Protein AF-A0A8S4QTH1-F1 (afdb_monomer_lite)

InterPro domains:
  IPR056704 Domain of unknown function DUF7802 [PF25085] (1-150)

Radius of gyration: 17.3 Å; chains: 1; bounding box: 50×28×45 Å

Sequence (153 aa):
GGRWPYFWLATVLHGLYADNFWHFVLPEYDNFWHSQTSIIFLGGRLPLHIILLYPAFIYHAAYAVSRLNLPKYAEPFAVGLLTVLVDIPYDIVAVKFVHWTWHDTDPNIYDRHYWVPWNSYYFHSTFAASLYFFFISSRKWLSPKTPQWQAAS

Structure (mmCIF, N/CA/C/O backbone):
data_AF-A0A8S4QTH1-F1
#
_entry.id   AF-A0A8S4QTH1-F1
#
loop_
_atom_site.group_PDB
_atom_site.id
_atom_site.type_symbol
_atom_site.label_atom_id
_atom_site.label_alt_id
_atom_site.label_comp_id
_atom_site.label_asym_id
_atom_site.label_entity_id
_atom_site.label_seq_id
_atom_site.pdbx_PDB_ins_code
_atom_site.Cartn_x
_atom_site.Cartn_y
_atom_site.Cartn_z
_atom_site.occupancy
_atom_site.B_iso_or_equiv
_atom_site.auth_seq_id
_atom_site.auth_comp_id
_atom_site.auth_asym_id
_atom_site.auth_atom_id
_atom_site.pdbx_PDB_model_num
ATOM 1 N N . GLY A 1 1 ? -22.340 2.738 10.002 1.00 53.31 1 GLY A N 1
ATOM 2 C CA . GLY A 1 1 ? -21.671 2.401 8.727 1.00 53.31 1 GLY A CA 1
ATOM 3 C C . GLY A 1 1 ? -20.636 3.412 8.239 1.00 53.31 1 GLY A C 1
ATOM 4 O O . GLY A 1 1 ? -19.954 3.101 7.278 1.00 53.31 1 GLY A O 1
ATOM 5 N N . GLY A 1 2 ? -20.457 4.583 8.869 1.00 81.19 2 GLY A N 1
ATOM 6 C CA . GLY A 1 2 ? -19.773 5.712 8.216 1.00 81.19 2 GLY A CA 1
ATOM 7 C C . GLY A 1 2 ? -18.244 5.690 8.104 1.00 81.19 2 GLY A C 1
ATOM 8 O O . GLY A 1 2 ? -17.716 6.525 7.395 1.00 81.19 2 GLY A O 1
ATOM 9 N N . ARG A 1 3 ? -17.496 4.786 8.758 1.00 86.88 3 ARG A N 1
ATOM 10 C CA . ARG A 1 3 ? -16.013 4.869 8.745 1.00 86.88 3 ARG A CA 1
ATOM 11 C C . ARG A 1 3 ? -15.371 4.47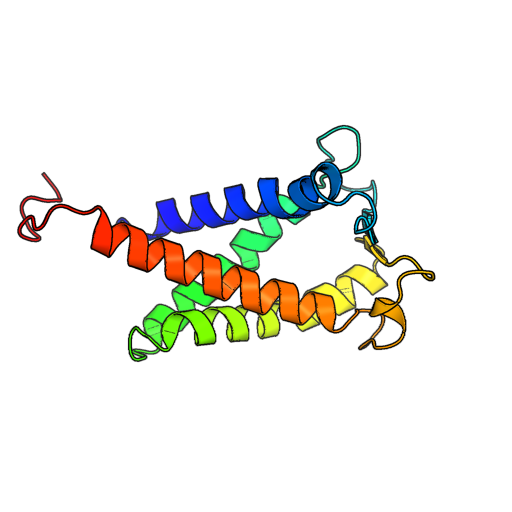5 7.411 1.00 86.88 3 ARG A C 1
ATOM 13 O O . ARG A 1 3 ? -14.270 4.913 7.115 1.00 86.88 3 ARG A O 1
ATOM 20 N N . TRP A 1 4 ? -16.035 3.618 6.642 1.00 92.50 4 TRP A N 1
ATOM 21 C CA . TRP A 1 4 ? -15.434 2.981 5.474 1.00 92.50 4 TRP A CA 1
ATOM 22 C C . TRP A 1 4 ? -15.213 3.935 4.294 1.00 92.50 4 TRP A C 1
ATOM 24 O O . TRP A 1 4 ? -14.105 3.920 3.7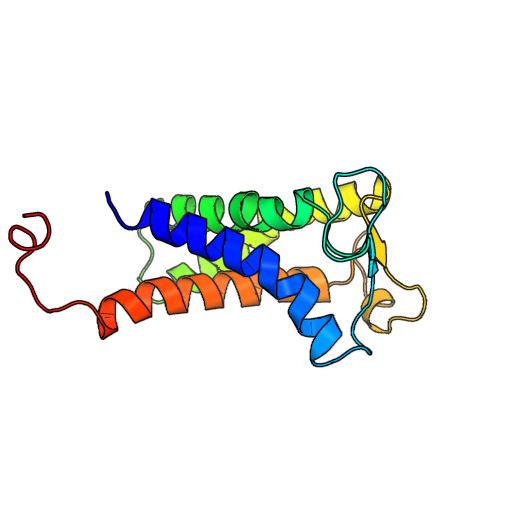70 1.00 92.50 4 TRP A O 1
ATOM 34 N N . PRO A 1 5 ? -16.151 4.833 3.932 1.00 93.62 5 PRO A N 1
ATOM 35 C CA . PRO A 1 5 ? -15.885 5.848 2.910 1.00 93.62 5 PRO A CA 1
ATOM 36 C C . PRO A 1 5 ? -14.669 6.731 3.229 1.00 93.62 5 PRO A C 1
ATOM 38 O O . PRO A 1 5 ? -13.852 6.993 2.352 1.00 93.62 5 PRO A O 1
ATOM 41 N N . TYR A 1 6 ? -14.494 7.131 4.495 1.00 93.12 6 TYR A N 1
ATOM 42 C CA . TYR A 1 6 ? -13.323 7.914 4.910 1.00 93.12 6 TYR A CA 1
ATOM 43 C C . TYR A 1 6 ? -12.030 7.104 4.850 1.00 93.12 6 TYR A C 1
ATOM 45 O O . TYR A 1 6 ? -10.995 7.640 4.468 1.00 93.12 6 TYR A O 1
ATOM 53 N N . PHE A 1 7 ? -12.078 5.818 5.208 1.00 95.50 7 PHE A N 1
ATOM 54 C CA . PHE A 1 7 ? -10.905 4.957 5.088 1.00 95.50 7 PHE A CA 1
ATOM 55 C C . PHE A 1 7 ? -10.520 4.728 3.626 1.00 95.50 7 PHE A C 1
ATOM 57 O O . PHE A 1 7 ? -9.348 4.812 3.282 1.00 95.50 7 PHE A O 1
ATOM 64 N N . TRP A 1 8 ? -11.505 4.513 2.752 1.00 95.81 8 TRP A N 1
ATOM 65 C CA . TRP A 1 8 ? -11.278 4.420 1.313 1.00 95.81 8 TRP A CA 1
ATOM 66 C C . TRP A 1 8 ? -10.621 5.698 0.775 1.00 95.81 8 TRP A C 1
ATOM 68 O O . TRP A 1 8 ? -9.591 5.631 0.107 1.00 95.81 8 TRP A O 1
ATOM 78 N N . LEU A 1 9 ? -11.135 6.873 1.155 1.00 95.62 9 LEU A N 1
ATOM 79 C CA . LEU A 1 9 ? -10.516 8.146 0.786 1.00 95.62 9 LEU A CA 1
ATOM 80 C C . LEU A 1 9 ? -9.075 8.252 1.312 1.00 95.62 9 LEU A C 1
ATOM 82 O O . LEU A 1 9 ? -8.189 8.668 0.572 1.00 95.62 9 LEU A O 1
ATOM 86 N N . ALA A 1 10 ? -8.814 7.824 2.550 1.00 95.50 10 ALA A N 1
ATOM 87 C CA . ALA A 1 10 ? -7.462 7.793 3.104 1.00 95.50 10 ALA A CA 1
ATOM 88 C C . ALA A 1 10 ? -6.519 6.889 2.289 1.00 95.50 10 ALA A C 1
ATOM 90 O O . ALA A 1 10 ? -5.370 7.263 2.077 1.00 95.50 10 ALA A O 1
ATOM 91 N N . THR A 1 11 ? -6.994 5.749 1.772 1.00 96.44 11 THR A N 1
ATOM 92 C CA . THR A 1 11 ? -6.186 4.883 0.893 1.00 96.44 11 THR A CA 1
ATOM 93 C C . THR A 1 11 ? -5.903 5.510 -0.476 1.00 96.44 11 THR A C 1
ATOM 95 O O . THR A 1 11 ? -4.804 5.344 -0.994 1.00 96.44 11 THR A O 1
ATOM 98 N N . VAL A 1 12 ? -6.835 6.292 -1.037 1.00 95.69 12 VAL A N 1
ATOM 99 C CA . VAL A 1 12 ? -6.600 7.054 -2.280 1.00 95.69 12 VAL A CA 1
ATOM 100 C C . VAL A 1 12 ? -5.559 8.150 -2.052 1.00 95.69 12 VAL A C 1
AT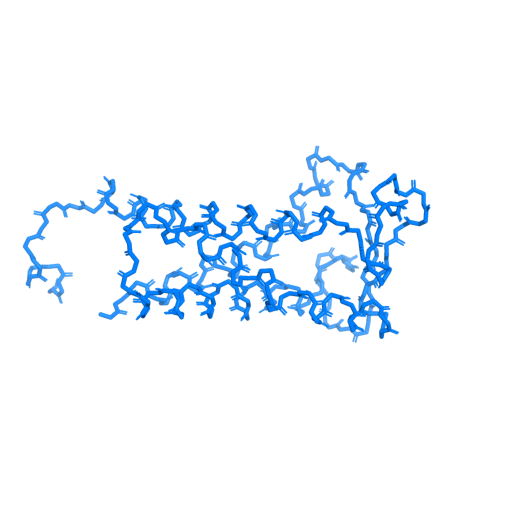OM 102 O O . VAL A 1 12 ? -4.623 8.295 -2.834 1.00 95.69 12 VAL A O 1
ATOM 105 N N . LEU A 1 13 ? -5.696 8.908 -0.959 1.00 94.62 13 LEU A N 1
ATOM 106 C CA . LEU A 1 13 ? -4.731 9.942 -0.578 1.00 94.62 13 LEU A CA 1
ATOM 107 C C . LEU A 1 13 ? -3.349 9.345 -0.303 1.00 94.62 13 LEU A C 1
ATOM 109 O O . LEU A 1 13 ? -2.344 9.936 -0.687 1.00 94.62 13 LEU A O 1
ATOM 113 N N . HIS A 1 14 ? -3.298 8.161 0.310 1.00 93.50 14 HIS A N 1
ATOM 114 C CA . HIS A 1 14 ? -2.058 7.420 0.482 1.00 93.50 14 HIS A CA 1
ATOM 115 C C . HIS A 1 14 ? -1.414 7.084 -0.867 1.00 93.50 14 HIS A C 1
ATOM 117 O O . HIS A 1 14 ? -0.231 7.349 -1.020 1.00 93.50 14 HIS A O 1
ATOM 123 N N . GLY A 1 15 ? -2.173 6.615 -1.864 1.00 90.25 15 GLY A N 1
ATOM 124 C CA . GLY A 1 15 ? -1.631 6.344 -3.200 1.00 90.25 15 GLY A CA 1
ATOM 125 C C . GLY A 1 15 ? -1.155 7.582 -3.961 1.00 90.25 15 GLY A C 1
ATOM 126 O O . GLY A 1 15 ? -0.140 7.530 -4.647 1.00 90.25 15 GLY A O 1
ATOM 127 N N . LEU A 1 16 ? -1.835 8.720 -3.793 1.00 90.06 16 LEU A N 1
ATOM 128 C CA . LEU A 1 16 ? -1.366 10.007 -4.320 1.00 90.06 16 LEU A CA 1
ATOM 129 C C . LEU A 1 16 ? -0.049 10.448 -3.668 1.00 90.06 16 LEU A C 1
ATOM 131 O O . LEU A 1 16 ? 0.807 11.032 -4.329 1.00 90.06 16 LEU A O 1
ATOM 135 N N . TYR A 1 17 ? 0.105 10.193 -2.371 1.00 87.69 17 TYR A N 1
ATOM 136 C CA . TYR A 1 17 ? 1.245 10.660 -1.593 1.00 87.69 17 TYR A CA 1
ATOM 137 C C . TYR A 1 17 ? 2.457 9.728 -1.670 1.00 87.69 17 TYR A C 1
ATOM 139 O O . TYR A 1 17 ? 3.565 10.219 -1.836 1.00 87.69 17 TYR A O 1
ATOM 147 N N . ALA A 1 18 ? 2.265 8.412 -1.561 1.00 83.56 18 ALA A N 1
ATOM 148 C CA . ALA A 1 18 ? 3.332 7.436 -1.346 1.00 83.56 18 ALA A CA 1
ATOM 149 C C . ALA A 1 18 ? 4.409 7.485 -2.436 1.00 83.56 18 ALA A C 1
ATOM 151 O O . ALA A 1 18 ? 5.585 7.603 -2.115 1.00 83.56 18 ALA A O 1
ATOM 152 N N . ASP A 1 19 ? 4.003 7.471 -3.705 1.00 77.50 19 ASP A N 1
ATOM 153 C CA . ASP A 1 19 ? 4.926 7.465 -4.847 1.00 77.50 19 ASP A CA 1
ATOM 154 C C . ASP A 1 19 ? 5.639 8.822 -5.026 1.00 77.50 19 ASP A C 1
ATOM 156 O O . ASP A 1 19 ? 6.824 8.905 -5.336 1.00 77.50 19 ASP A O 1
ATOM 160 N N . ASN A 1 20 ? 4.932 9.925 -4.759 1.00 81.12 20 ASN A N 1
ATOM 161 C CA . ASN A 1 20 ? 5.468 11.275 -4.954 1.00 81.12 20 ASN A CA 1
ATOM 162 C C . ASN A 1 20 ? 6.336 11.752 -3.789 1.00 81.12 20 ASN A C 1
ATOM 164 O O . ASN A 1 20 ? 7.267 12.528 -3.988 1.00 81.12 20 ASN A O 1
ATOM 168 N N . PHE A 1 21 ? 6.032 11.320 -2.567 1.00 81.69 21 PHE A N 1
ATOM 169 C CA . PHE A 1 21 ? 6.729 11.772 -1.370 1.00 81.69 21 PHE A CA 1
ATOM 170 C C . PHE A 1 21 ? 8.213 11.417 -1.416 1.00 81.69 21 PHE A C 1
ATOM 172 O O . PHE A 1 21 ? 9.051 12.283 -1.163 1.00 81.69 21 PHE A O 1
ATOM 179 N N . TRP A 1 22 ? 8.540 10.177 -1.786 1.00 74.56 22 TRP A N 1
ATOM 180 C CA . TRP A 1 22 ? 9.928 9.730 -1.860 1.00 74.56 22 TRP A CA 1
ATOM 181 C C . TRP A 1 22 ? 10.710 10.493 -2.916 1.00 74.56 22 TRP A C 1
ATOM 183 O O . TRP A 1 22 ? 11.814 10.934 -2.627 1.00 74.56 22 TRP A O 1
ATOM 193 N N . HIS A 1 23 ? 10.104 10.786 -4.066 1.00 76.00 23 HIS A N 1
ATOM 194 C CA . HIS A 1 23 ? 10.744 11.613 -5.083 1.00 76.00 23 HIS A CA 1
ATOM 195 C C . HIS A 1 23 ? 11.142 13.006 -4.563 1.00 76.00 23 HIS A C 1
ATOM 197 O O . HIS A 1 23 ? 12.228 13.490 -4.871 1.00 76.00 23 HIS A O 1
ATOM 203 N N . PHE A 1 24 ? 10.288 13.657 -3.764 1.00 78.50 24 PHE A N 1
ATOM 204 C CA . PHE A 1 24 ? 10.580 15.000 -3.248 1.00 78.50 24 PHE A CA 1
ATOM 205 C C . PHE A 1 24 ? 11.522 15.007 -2.046 1.00 78.50 24 PHE A C 1
ATOM 207 O O . PHE A 1 24 ? 12.323 15.930 -1.910 1.00 78.50 24 PHE A O 1
ATOM 214 N N . VAL A 1 25 ? 11.397 14.030 -1.146 1.00 80.62 25 VAL A N 1
ATOM 215 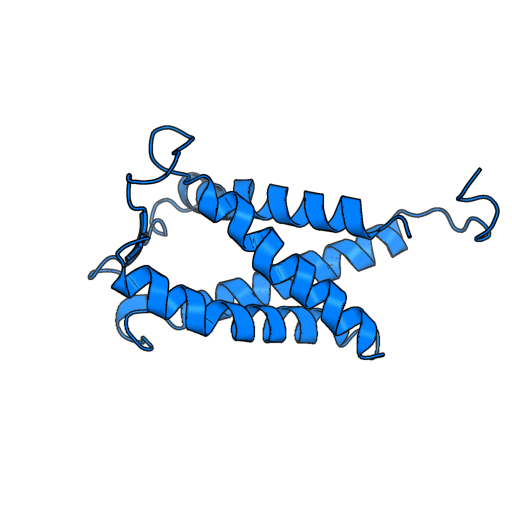C CA . VAL A 1 25 ? 12.145 14.028 0.119 1.00 80.62 25 VAL A CA 1
ATOM 216 C C . VAL A 1 25 ? 13.473 13.301 -0.010 1.00 80.62 25 VAL A C 1
ATOM 218 O O . VAL A 1 25 ? 14.457 13.756 0.566 1.00 80.62 25 VAL A O 1
ATOM 221 N N . LEU A 1 26 ? 13.514 12.208 -0.770 1.00 79.44 26 LEU A N 1
ATOM 222 C CA . LEU A 1 26 ? 14.701 11.385 -0.979 1.00 79.44 26 LEU A CA 1
ATOM 223 C C . LEU A 1 26 ? 14.792 10.950 -2.457 1.00 79.44 26 LEU A C 1
ATOM 225 O O . LEU A 1 26 ? 14.502 9.796 -2.774 1.00 79.44 26 LEU A O 1
ATOM 229 N N . PRO A 1 27 ? 15.210 11.847 -3.372 1.00 76.25 27 PRO A N 1
ATOM 230 C CA . PRO A 1 27 ? 15.237 11.575 -4.815 1.00 76.25 27 PRO A CA 1
ATOM 231 C C . PRO A 1 27 ? 16.055 10.334 -5.210 1.00 76.25 27 PRO A C 1
ATOM 233 O O . PRO A 1 27 ? 15.807 9.717 -6.238 1.00 76.25 27 PRO A O 1
ATOM 236 N N . GLU A 1 28 ? 17.023 9.959 -4.378 1.00 71.38 28 GLU A N 1
ATOM 237 C CA . GLU A 1 28 ? 17.850 8.753 -4.498 1.00 71.38 28 GLU A CA 1
ATOM 238 C C . GLU A 1 28 ? 17.099 7.426 -4.281 1.00 71.38 28 GLU A C 1
ATOM 240 O O . GLU A 1 28 ? 17.631 6.373 -4.618 1.00 71.38 28 GLU A O 1
ATOM 245 N N . TYR A 1 29 ? 15.864 7.470 -3.769 1.00 69.06 29 TYR A N 1
ATOM 246 C CA . TYR A 1 29 ? 14.980 6.311 -3.592 1.00 69.06 29 TYR A CA 1
ATOM 247 C C . TYR A 1 29 ? 13.925 6.181 -4.703 1.00 69.06 29 TYR A C 1
ATOM 249 O O . TYR A 1 29 ? 12.999 5.384 -4.575 1.00 69.06 29 TYR A O 1
ATOM 257 N N . ASP A 1 30 ? 14.055 6.939 -5.796 1.00 74.62 30 ASP A N 1
ATOM 258 C CA . ASP A 1 30 ? 13.278 6.733 -7.023 1.00 74.62 30 ASP A CA 1
ATOM 259 C C . ASP A 1 30 ? 13.804 5.482 -7.743 1.00 74.62 30 ASP A C 1
ATOM 261 O O . ASP A 1 30 ? 14.723 5.551 -8.560 1.00 74.62 30 ASP A O 1
ATOM 265 N N . ASN A 1 31 ? 13.306 4.316 -7.331 1.00 78.94 31 ASN A N 1
ATOM 266 C CA . ASN A 1 31 ? 13.939 3.028 -7.604 1.00 78.94 31 ASN A CA 1
ATOM 267 C C . ASN A 1 31 ? 13.211 2.140 -8.618 1.00 78.94 31 ASN A C 1
ATOM 269 O O . ASN A 1 31 ? 13.636 1.006 -8.877 1.00 78.94 31 ASN A O 1
ATOM 273 N N . PHE A 1 32 ? 12.148 2.648 -9.232 1.00 85.44 32 PHE A N 1
ATOM 274 C CA . PHE A 1 32 ? 11.458 1.992 -10.334 1.00 85.44 32 PHE A CA 1
ATOM 275 C C . PHE A 1 32 ? 10.924 3.005 -11.343 1.00 85.44 32 PHE A C 1
ATOM 277 O O . PHE A 1 32 ? 10.623 4.153 -11.029 1.00 85.44 32 PHE A O 1
ATOM 284 N N . TRP A 1 33 ? 10.746 2.535 -12.573 1.00 86.56 33 TRP A N 1
ATOM 285 C CA . TRP A 1 33 ? 10.072 3.272 -13.631 1.00 86.56 33 TRP A CA 1
ATOM 286 C C . TRP A 1 33 ? 8.708 2.674 -13.911 1.00 86.56 33 TRP A C 1
ATOM 288 O O . TRP A 1 33 ? 8.580 1.464 -14.091 1.00 86.56 33 TRP A O 1
ATOM 298 N N . HIS A 1 34 ? 7.702 3.534 -14.027 1.00 89.00 34 HIS A N 1
ATOM 299 C CA . HIS A 1 34 ? 6.370 3.135 -14.460 1.00 89.00 34 HIS A CA 1
ATOM 300 C C . HIS A 1 34 ? 6.250 3.093 -15.976 1.00 89.00 34 HIS A C 1
ATOM 302 O O . HIS A 1 34 ? 6.757 3.962 -16.696 1.00 89.00 34 HIS A O 1
ATOM 308 N N . SER A 1 35 ? 5.470 2.133 -16.459 1.00 85.81 35 SER A N 1
ATOM 309 C CA . SER A 1 35 ? 5.056 2.113 -17.852 1.00 85.81 35 SER A CA 1
ATOM 310 C C . SER A 1 35 ? 4.103 3.259 -18.183 1.00 85.81 35 SER A C 1
ATOM 312 O O . SER A 1 35 ? 3.161 3.578 -17.454 1.00 85.81 35 SER A O 1
ATOM 314 N N . GLN A 1 36 ? 4.338 3.854 -19.350 1.00 85.12 36 GLN A N 1
ATOM 315 C CA . GLN A 1 36 ? 3.616 5.019 -19.858 1.00 85.12 36 GLN A CA 1
ATOM 316 C C . GLN A 1 36 ? 2.304 4.646 -20.577 1.00 85.12 36 GLN A C 1
ATOM 318 O O . GLN A 1 36 ? 1.671 5.499 -21.190 1.00 85.12 36 GLN A O 1
ATOM 323 N N . THR A 1 37 ? 1.882 3.375 -20.544 1.00 80.31 37 THR A N 1
ATOM 324 C CA . THR A 1 37 ? 0.683 2.906 -21.267 1.00 80.31 37 THR A CA 1
ATOM 325 C C . THR A 1 37 ? -0.633 3.341 -20.611 1.00 80.31 37 THR A C 1
ATOM 327 O O . THR A 1 37 ? -1.663 3.409 -21.277 1.00 80.31 37 THR A O 1
ATOM 330 N N . SER A 1 38 ? -0.629 3.622 -19.305 1.00 82.31 38 SER A N 1
ATOM 331 C CA . SER A 1 38 ? -1.835 4.045 -18.577 1.00 82.31 38 SER A CA 1
ATOM 332 C C . SER A 1 38 ? -1.968 5.571 -18.504 1.00 82.31 38 SER A C 1
ATOM 334 O O . SER A 1 38 ? -1.022 6.297 -18.796 1.00 82.31 38 SER A O 1
ATOM 336 N N . ILE A 1 39 ? -3.148 6.070 -18.109 1.00 88.44 39 ILE A N 1
ATOM 337 C CA . ILE A 1 39 ? -3.353 7.509 -17.873 1.00 88.44 39 ILE A CA 1
ATOM 338 C C . ILE A 1 39 ? -2.354 7.964 -16.812 1.00 88.44 39 ILE A C 1
ATOM 340 O O . ILE A 1 39 ? -2.382 7.455 -15.690 1.00 88.44 39 ILE A O 1
ATOM 344 N N . ILE A 1 40 ? -1.494 8.915 -17.169 1.00 88.69 40 ILE A N 1
ATOM 345 C CA . ILE A 1 40 ? -0.384 9.334 -16.324 1.00 88.69 40 ILE A CA 1
ATOM 346 C C . ILE A 1 40 ? -0.513 10.792 -15.898 1.00 88.69 40 ILE A C 1
ATOM 348 O O . ILE A 1 40 ? -0.825 11.679 -16.694 1.00 88.69 40 ILE A O 1
ATOM 352 N N . PHE A 1 41 ? -0.281 11.031 -14.614 1.00 86.25 41 PHE A N 1
ATOM 353 C CA . PHE A 1 41 ? -0.339 12.340 -13.981 1.00 86.25 41 PHE A CA 1
ATOM 354 C C . PHE A 1 41 ? 1.065 12.828 -13.607 1.00 86.25 41 PHE A C 1
ATOM 356 O O . PHE A 1 41 ? 2.054 12.097 -13.712 1.00 86.25 41 PHE A O 1
ATOM 363 N N . LEU A 1 42 ? 1.138 14.086 -13.159 1.00 83.75 42 LEU A N 1
ATOM 364 C CA . LEU A 1 42 ? 2.337 14.698 -12.571 1.00 83.75 42 LEU A CA 1
ATOM 365 C C . LEU A 1 42 ? 3.581 14.597 -13.471 1.00 83.75 42 LEU A C 1
ATOM 367 O O . LEU A 1 42 ? 4.655 14.200 -13.035 1.00 83.75 42 LEU A O 1
ATOM 371 N N . GLY A 1 43 ? 3.420 14.945 -14.752 1.00 79.75 43 GLY A N 1
ATOM 372 C CA . GLY A 1 43 ? 4.539 15.006 -15.696 1.00 79.75 43 GLY A CA 1
ATOM 373 C C . GLY A 1 43 ? 5.082 13.642 -16.129 1.00 79.75 43 GLY A C 1
ATOM 374 O O . GLY A 1 43 ? 6.263 13.542 -16.435 1.00 79.75 43 GLY A O 1
ATOM 375 N N . GLY A 1 44 ? 4.242 12.600 -16.156 1.00 80.81 44 GLY A N 1
ATOM 376 C CA . GLY A 1 44 ? 4.654 11.265 -16.611 1.00 80.81 44 GLY A CA 1
ATOM 377 C C . GLY A 1 44 ? 5.175 10.355 -15.498 1.00 80.81 44 GLY A C 1
ATOM 378 O O . GLY A 1 44 ? 5.852 9.370 -15.786 1.00 80.81 44 GLY A O 1
ATOM 379 N N . ARG A 1 45 ? 4.872 10.679 -14.235 1.00 82.12 45 ARG A N 1
ATOM 380 C CA . ARG A 1 45 ? 5.402 9.965 -13.067 1.00 82.12 45 ARG A CA 1
ATOM 381 C C . ARG A 1 45 ? 4.383 9.138 -12.311 1.00 82.12 45 ARG A C 1
ATOM 383 O O . ARG A 1 45 ? 4.759 8.096 -11.808 1.00 82.12 45 ARG A O 1
ATOM 390 N N . LEU A 1 46 ? 3.129 9.586 -12.223 1.00 86.94 46 LEU A N 1
ATOM 391 C CA . LEU A 1 46 ? 2.120 8.925 -11.394 1.00 86.94 46 LEU A CA 1
ATOM 392 C C . LEU A 1 46 ? 1.027 8.296 -12.263 1.00 86.94 46 LEU A C 1
ATOM 394 O O . LEU A 1 46 ? 0.106 9.000 -12.692 1.00 86.94 46 LEU A O 1
ATOM 398 N N . PRO A 1 47 ? 1.083 6.986 -12.529 1.00 90.62 47 PRO A N 1
ATOM 399 C CA . PRO A 1 47 ? 0.011 6.288 -13.217 1.00 90.62 47 PRO A CA 1
ATOM 400 C C . PRO A 1 47 ? -1.286 6.281 -12.400 1.00 90.62 47 PRO A C 1
ATOM 402 O O . PRO A 1 47 ? -1.274 6.042 -11.192 1.00 90.62 47 PRO A O 1
ATOM 405 N N . LEU A 1 48 ? -2.436 6.435 -13.064 1.00 89.94 48 LEU A N 1
ATOM 406 C CA . LEU A 1 48 ? -3.755 6.345 -12.421 1.00 89.94 48 LEU A CA 1
ATOM 407 C C . LEU A 1 48 ? -3.933 5.031 -11.651 1.00 89.94 48 LEU A C 1
ATOM 409 O O . LEU A 1 48 ? -4.528 5.010 -10.575 1.00 89.94 48 LEU A O 1
ATOM 413 N N . HIS A 1 49 ? -3.428 3.929 -12.207 1.00 89.25 49 HIS A N 1
ATOM 414 C CA . HIS A 1 49 ? -3.605 2.612 -11.610 1.00 89.25 49 HIS A CA 1
ATOM 415 C C . HIS A 1 49 ? -2.891 2.489 -10.254 1.00 89.25 49 HIS A C 1
ATOM 417 O O . HIS A 1 49 ? -3.426 1.829 -9.371 1.00 89.25 49 HIS A O 1
ATOM 423 N N . ILE A 1 50 ? -1.768 3.187 -10.042 1.00 90.00 50 ILE A N 1
ATOM 424 C CA . ILE A 1 50 ? -1.055 3.220 -8.755 1.00 90.00 50 ILE A CA 1
ATOM 425 C C . ILE A 1 50 ? -1.904 3.904 -7.681 1.00 90.00 50 ILE A C 1
ATOM 427 O O . ILE A 1 50 ? -2.011 3.406 -6.565 1.00 90.00 50 ILE A O 1
ATOM 431 N N . ILE A 1 51 ? -2.607 4.986 -8.027 1.00 91.69 51 ILE A N 1
ATOM 432 C CA . ILE A 1 51 ? -3.527 5.667 -7.100 1.00 91.69 51 ILE A CA 1
ATOM 433 C C . ILE A 1 51 ? -4.648 4.718 -6.642 1.00 91.69 51 ILE A C 1
ATOM 435 O O . ILE A 1 51 ? -5.062 4.748 -5.483 1.00 91.69 51 ILE A O 1
ATOM 439 N N . LEU A 1 52 ? -5.146 3.875 -7.551 1.00 92.69 52 LEU A N 1
ATOM 440 C CA . LEU A 1 52 ? -6.270 2.964 -7.306 1.00 92.69 52 LEU A CA 1
ATOM 441 C C . LEU A 1 52 ? -5.857 1.611 -6.705 1.00 92.69 52 LEU A C 1
ATOM 443 O O . LEU A 1 52 ? -6.697 0.920 -6.124 1.00 92.69 52 LEU A O 1
ATOM 447 N N . LEU A 1 53 ? -4.577 1.260 -6.789 1.00 92.56 53 LEU A N 1
ATOM 448 C CA . LEU A 1 53 ? -4.001 0.033 -6.248 1.00 92.56 53 LEU A CA 1
ATOM 449 C C . LEU A 1 53 ? -4.095 -0.020 -4.721 1.00 92.56 53 LEU A C 1
ATOM 451 O O . LEU A 1 53 ? -4.564 -1.010 -4.161 1.00 92.56 53 LEU A O 1
ATOM 455 N N . TYR A 1 54 ? -3.737 1.065 -4.034 1.00 92.38 54 TYR A N 1
ATOM 456 C CA . TYR A 1 54 ? -3.783 1.105 -2.570 1.00 92.38 54 TYR A CA 1
ATOM 457 C C . TYR A 1 54 ? -5.201 0.901 -2.008 1.00 92.38 54 TYR A C 1
ATOM 459 O O . TYR A 1 54 ? -5.361 0.081 -1.099 1.00 92.38 54 TYR A O 1
ATOM 467 N N . PRO A 1 55 ? -6.259 1.548 -2.539 1.00 95.31 55 PRO A N 1
ATOM 468 C CA . PRO A 1 55 ? -7.634 1.177 -2.216 1.00 95.31 55 PRO A CA 1
ATOM 469 C C . PRO A 1 55 ? -7.976 -0.270 -2.576 1.00 95.31 55 PRO A C 1
ATOM 471 O O . PRO A 1 55 ? -8.678 -0.933 -1.818 1.00 95.31 55 PRO A O 1
ATOM 474 N N . ALA A 1 56 ? -7.501 -0.801 -3.704 1.00 95.38 56 ALA A N 1
ATOM 475 C CA . ALA A 1 56 ? -7.777 -2.191 -4.057 1.00 95.38 56 ALA A CA 1
ATOM 476 C C . ALA A 1 56 ? -7.222 -3.165 -3.002 1.00 95.38 56 ALA A C 1
ATOM 478 O O . ALA A 1 56 ? -7.914 -4.115 -2.643 1.00 95.38 56 ALA A O 1
ATOM 479 N N . PHE A 1 57 ? -6.043 -2.899 -2.435 1.00 95.75 57 PHE A N 1
ATOM 480 C CA . PHE A 1 57 ? -5.406 -3.813 -1.482 1.00 95.75 57 PHE A CA 1
ATOM 481 C C . PHE A 1 57 ? -5.764 -3.489 -0.031 1.00 95.75 57 PHE A C 1
ATOM 483 O O . PHE A 1 57 ? -6.397 -4.294 0.656 1.00 95.75 57 PHE A O 1
ATOM 490 N N . ILE A 1 58 ? -5.424 -2.287 0.435 1.00 97.25 58 ILE A N 1
ATOM 491 C CA . ILE A 1 58 ? -5.480 -1.917 1.855 1.00 97.25 58 ILE A CA 1
ATOM 492 C C . ILE A 1 58 ? -6.924 -1.844 2.353 1.00 97.25 58 ILE A C 1
ATOM 494 O O . ILE A 1 58 ? -7.231 -2.332 3.443 1.00 97.25 58 ILE A O 1
ATOM 498 N N . TYR A 1 59 ? -7.837 -1.253 1.575 1.00 96.62 59 TYR A N 1
ATOM 499 C CA . TYR A 1 59 ? -9.237 -1.130 1.994 1.00 96.62 59 TYR A CA 1
ATOM 500 C C . TYR A 1 59 ? -9.897 -2.504 2.147 1.00 96.62 59 TYR A C 1
ATOM 502 O O . TYR A 1 59 ? -10.553 -2.765 3.159 1.00 96.62 59 TYR A O 1
ATOM 510 N N . HIS A 1 60 ? -9.696 -3.398 1.176 1.00 96.19 60 HIS A N 1
ATOM 511 C CA . HIS A 1 60 ? -10.257 -4.746 1.221 1.00 96.19 60 HIS A CA 1
ATOM 512 C C . HIS A 1 60 ? -9.616 -5.583 2.329 1.00 96.19 60 HIS A C 1
ATOM 514 O O . HIS A 1 60 ? -10.342 -6.261 3.058 1.00 96.19 60 HIS A O 1
ATOM 520 N N . ALA A 1 61 ? -8.299 -5.470 2.528 1.00 97.25 61 ALA A N 1
ATOM 521 C CA . ALA A 1 61 ? -7.605 -6.118 3.636 1.00 97.25 61 ALA A CA 1
ATOM 522 C C . ALA A 1 61 ? -8.158 -5.655 4.995 1.00 97.25 61 ALA A C 1
ATOM 524 O O . ALA A 1 61 ? -8.543 -6.478 5.826 1.00 97.25 61 ALA A O 1
ATOM 525 N N . ALA A 1 62 ? -8.298 -4.344 5.203 1.00 96.75 62 ALA A N 1
ATOM 526 C CA . ALA A 1 62 ? -8.886 -3.779 6.417 1.00 96.75 62 ALA A CA 1
ATOM 527 C C . ALA A 1 62 ? -10.335 -4.221 6.638 1.00 96.75 62 ALA A C 1
ATOM 529 O O . ALA A 1 62 ? -10.733 -4.555 7.759 1.00 96.75 62 ALA A O 1
ATOM 530 N N . TYR A 1 63 ? -11.136 -4.250 5.573 1.00 95.44 63 TYR A N 1
ATOM 531 C CA . TYR A 1 63 ? -12.512 -4.711 5.656 1.00 95.44 63 TYR A CA 1
ATOM 532 C C . TYR A 1 63 ? -12.589 -6.194 6.032 1.00 95.44 63 TYR A C 1
ATOM 534 O O . TYR A 1 63 ? -13.326 -6.536 6.959 1.00 95.44 63 TYR A O 1
ATOM 542 N N . ALA A 1 64 ? -11.801 -7.057 5.388 1.00 96.38 64 ALA A N 1
ATOM 543 C CA . ALA A 1 64 ? -11.736 -8.484 5.691 1.00 96.38 64 ALA A CA 1
ATOM 544 C C . ALA A 1 64 ? -11.270 -8.741 7.132 1.00 96.38 64 ALA A C 1
ATOM 546 O O . ALA A 1 64 ? -11.942 -9.455 7.876 1.00 96.38 64 ALA A O 1
ATOM 547 N N . VAL A 1 65 ? -10.193 -8.083 7.575 1.00 96.94 65 VAL A N 1
ATOM 548 C CA . VAL A 1 65 ? -9.671 -8.196 8.949 1.00 96.94 65 VAL A CA 1
ATOM 549 C C . VAL A 1 65 ? -10.705 -7.763 9.985 1.00 96.94 65 VAL A C 1
ATOM 551 O O . VAL A 1 65 ? -10.841 -8.408 11.024 1.00 96.94 65 VAL A O 1
ATOM 554 N N . SER A 1 66 ? -11.520 -6.745 9.688 1.00 94.12 66 SER A N 1
ATOM 555 C CA . SER A 1 66 ? -12.595 -6.321 10.594 1.00 94.12 66 SER A CA 1
ATOM 556 C C . SER A 1 66 ? -13.682 -7.380 10.823 1.00 94.12 66 SER A C 1
ATOM 558 O O . SER A 1 66 ? -14.496 -7.232 11.734 1.00 94.12 66 SER A O 1
ATOM 560 N N . ARG A 1 67 ? -13.712 -8.445 10.008 1.00 95.06 67 ARG A N 1
ATOM 561 C CA . ARG A 1 67 ? -14.615 -9.596 10.158 1.00 95.06 67 ARG A CA 1
ATOM 562 C C . ARG A 1 67 ? -13.991 -10.762 10.927 1.00 95.06 67 ARG A C 1
ATOM 564 O O . ARG A 1 67 ? -14.717 -11.677 11.294 1.00 95.06 67 ARG A O 1
ATOM 571 N N . LEU A 1 68 ? -12.687 -10.719 11.207 1.00 93.88 68 LEU A N 1
ATOM 572 C CA . LEU A 1 68 ? -11.958 -11.787 11.903 1.00 93.88 68 LEU A CA 1
ATOM 573 C C . LEU A 1 68 ? -12.065 -11.710 13.436 1.00 93.88 68 LEU A C 1
ATOM 575 O O . LEU A 1 68 ? -11.572 -12.601 14.119 1.00 93.88 68 LEU A O 1
ATOM 579 N N . ASN A 1 69 ? -12.708 -10.669 13.984 1.00 92.19 69 ASN A N 1
ATOM 580 C CA . ASN A 1 69 ? -12.884 -10.453 15.430 1.00 92.19 69 ASN A CA 1
ATOM 581 C C . ASN A 1 69 ? -11.571 -10.519 16.235 1.00 92.19 69 ASN A C 1
ATOM 583 O O . ASN A 1 69 ? -11.537 -11.018 17.360 1.00 92.19 69 ASN A O 1
ATOM 587 N N . LEU A 1 70 ? -10.482 -10.009 15.657 1.00 9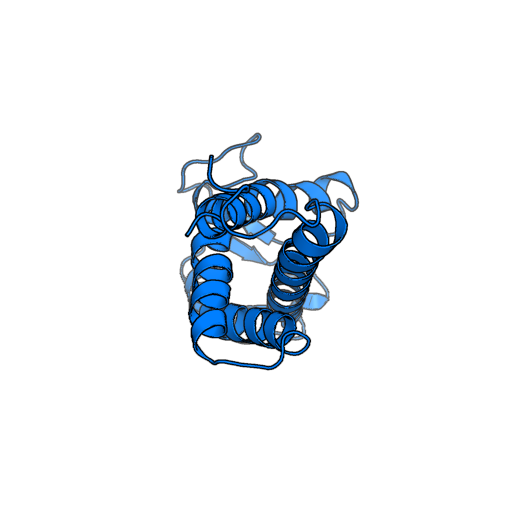4.81 70 LEU A N 1
ATOM 588 C CA . LEU A 1 70 ? -9.184 -9.960 16.322 1.00 94.81 70 LEU A CA 1
ATOM 589 C C . LEU A 1 70 ? -9.167 -8.916 17.451 1.00 94.81 70 LEU A C 1
ATOM 591 O O . LEU A 1 70 ? -9.924 -7.940 17.423 1.00 94.81 70 LEU A O 1
ATOM 595 N N . PRO A 1 71 ? -8.262 -9.056 18.435 1.00 94.19 71 PRO A N 1
ATOM 596 C CA . PRO A 1 71 ? -7.978 -7.980 19.371 1.00 94.19 71 PRO A CA 1
ATOM 597 C C . PRO A 1 71 ? -7.545 -6.707 18.631 1.00 94.19 71 PRO A C 1
ATOM 599 O O . PRO A 1 71 ? -6.733 -6.759 17.708 1.00 94.19 71 PRO A O 1
ATOM 602 N N . LYS A 1 72 ? -8.019 -5.540 19.082 1.00 89.06 72 LYS A N 1
ATOM 603 C CA . LYS A 1 72 ? -7.789 -4.249 18.398 1.00 89.06 72 LYS A CA 1
ATOM 604 C C . LYS A 1 72 ? -6.315 -3.897 18.174 1.00 89.06 72 LYS A C 1
ATOM 606 O O . LYS A 1 72 ? -6.009 -3.169 17.239 1.00 89.06 72 LYS A O 1
ATOM 611 N N . TYR A 1 73 ? -5.414 -4.374 19.034 1.00 92.50 73 TYR A N 1
ATOM 612 C CA . TYR A 1 73 ? -3.973 -4.150 18.879 1.00 92.50 73 TYR A CA 1
ATOM 613 C C . TYR A 1 73 ? -3.353 -5.025 17.780 1.00 92.50 73 TYR A C 1
ATOM 615 O O . TYR A 1 73 ? -2.313 -4.668 17.242 1.00 92.50 73 TYR A O 1
ATOM 623 N N . ALA A 1 74 ? -3.979 -6.159 17.451 1.00 96.31 74 ALA A N 1
ATOM 624 C CA . ALA A 1 74 ? -3.517 -7.095 16.432 1.00 96.31 74 ALA A CA 1
ATOM 625 C C . ALA A 1 74 ? -4.070 -6.761 15.037 1.00 96.31 74 ALA A C 1
ATOM 627 O O . ALA A 1 74 ? -3.437 -7.106 14.042 1.00 96.31 74 ALA A O 1
ATOM 628 N N . GLU A 1 75 ? -5.216 -6.068 14.953 1.00 96.44 75 GLU A N 1
ATOM 629 C CA . GLU A 1 75 ? -5.833 -5.704 13.668 1.00 96.44 75 GLU A CA 1
ATOM 630 C C . GLU A 1 75 ? -4.858 -5.007 12.699 1.00 96.44 75 GLU A C 1
ATOM 632 O O . GLU A 1 75 ? -4.784 -5.456 11.560 1.00 96.44 75 GLU A O 1
ATOM 637 N N . PRO A 1 76 ? -4.066 -3.981 13.085 1.00 97.31 76 PRO A N 1
ATOM 638 C CA . PRO A 1 76 ? -3.179 -3.302 12.137 1.00 97.31 76 PRO A CA 1
ATOM 639 C C . PRO A 1 76 ? -2.128 -4.226 11.521 1.00 97.31 76 PRO A C 1
ATOM 641 O O . PRO A 1 76 ? -1.893 -4.175 10.316 1.00 97.31 76 PRO A O 1
ATOM 644 N N . PHE A 1 77 ? -1.547 -5.122 12.321 1.00 97.81 77 PHE A N 1
ATOM 645 C CA . PHE A 1 77 ? -0.580 -6.104 11.833 1.00 97.81 77 PHE A CA 1
ATOM 646 C C . PHE A 1 77 ? -1.232 -7.110 10.879 1.00 97.81 77 PHE A C 1
ATOM 648 O O . PHE A 1 77 ? -0.655 -7.444 9.848 1.00 97.81 77 PHE A O 1
ATOM 655 N N . ALA A 1 78 ? -2.459 -7.546 11.181 1.00 97.88 78 ALA A N 1
ATOM 656 C CA . ALA A 1 78 ? -3.220 -8.420 10.293 1.00 97.88 78 ALA A CA 1
ATOM 657 C C . ALA A 1 78 ? -3.585 -7.727 8.969 1.00 97.88 78 ALA A C 1
ATOM 659 O O . ALA A 1 78 ? -3.550 -8.370 7.923 1.00 97.88 78 ALA A O 1
ATOM 660 N N . VAL A 1 79 ? -3.888 -6.421 8.989 1.00 98.12 79 VAL A N 1
ATOM 661 C CA . VAL A 1 79 ? -4.116 -5.629 7.767 1.00 98.12 79 VAL A CA 1
ATOM 662 C C . VAL A 1 79 ? -2.850 -5.547 6.924 1.00 98.12 79 VAL A C 1
ATOM 664 O O . VAL A 1 79 ? -2.926 -5.792 5.722 1.00 98.12 79 VAL A O 1
ATOM 667 N N . GLY A 1 80 ? -1.697 -5.262 7.536 1.00 97.88 80 GLY A N 1
ATOM 668 C CA . GLY A 1 80 ? -0.407 -5.261 6.839 1.00 97.88 80 GLY A CA 1
ATOM 669 C C . GLY A 1 80 ? -0.109 -6.605 6.176 1.00 97.88 80 GLY A C 1
ATOM 670 O O . GLY A 1 80 ? 0.136 -6.663 4.973 1.00 97.88 80 GLY A O 1
ATOM 671 N N . LEU A 1 81 ? -0.241 -7.701 6.929 1.00 97.62 81 LEU A N 1
ATOM 672 C CA . LEU A 1 81 ? 0.001 -9.050 6.416 1.00 97.62 81 LEU A CA 1
ATOM 673 C C . LEU A 1 81 ? -0.956 -9.423 5.276 1.00 97.62 81 LEU A C 1
ATOM 675 O O . LEU A 1 81 ? -0.516 -9.929 4.247 1.00 97.62 81 LEU A O 1
ATOM 679 N N . LEU A 1 82 ? -2.259 -9.166 5.431 1.00 97.75 82 LEU A N 1
ATOM 680 C CA . LEU A 1 82 ? -3.241 -9.488 4.396 1.00 97.75 82 LEU A CA 1
ATOM 681 C C . LEU A 1 82 ? -3.061 -8.623 3.143 1.00 97.75 82 LEU A C 1
ATOM 683 O O . LEU A 1 82 ? -3.280 -9.114 2.041 1.00 97.75 82 LEU A O 1
ATOM 687 N N . THR A 1 83 ? -2.620 -7.371 3.299 1.00 97.88 83 THR A N 1
ATOM 688 C CA . THR A 1 83 ? -2.255 -6.510 2.165 1.00 97.88 83 THR A CA 1
ATOM 689 C C . THR A 1 83 ? -1.121 -7.148 1.369 1.00 97.88 83 THR A C 1
ATOM 691 O O . THR A 1 83 ? -1.262 -7.305 0.163 1.00 97.88 83 THR A O 1
ATOM 694 N N . VAL A 1 84 ? -0.055 -7.614 2.032 1.00 96.62 84 VAL A N 1
ATOM 695 C CA . VAL A 1 84 ? 1.062 -8.306 1.362 1.00 96.62 84 VAL A CA 1
ATOM 696 C C . VAL A 1 84 ? 0.617 -9.596 0.674 1.00 96.62 84 VAL A C 1
ATOM 698 O O . VAL A 1 84 ? 1.049 -9.880 -0.436 1.00 96.62 84 VAL A O 1
ATOM 701 N N . LEU A 1 85 ? -0.276 -10.376 1.292 1.00 96.25 85 LEU A N 1
ATOM 702 C CA . LEU A 1 85 ? -0.798 -11.599 0.667 1.00 96.25 85 LEU A CA 1
ATOM 703 C C . LEU A 1 85 ? -1.532 -11.325 -0.655 1.00 96.25 85 LEU A C 1
ATOM 705 O O . LEU A 1 85 ? -1.494 -12.164 -1.552 1.00 96.25 85 LEU A O 1
ATOM 709 N N . VAL A 1 86 ? -2.198 -10.172 -0.771 1.00 95.19 86 VAL A N 1
ATOM 710 C CA . VAL A 1 86 ? -2.840 -9.724 -2.017 1.00 95.19 86 VAL A CA 1
ATOM 711 C C . VAL A 1 86 ? -1.818 -9.118 -2.984 1.00 95.19 86 VAL A C 1
ATOM 713 O O . VAL A 1 86 ? -1.927 -9.327 -4.190 1.00 95.19 86 VAL A O 1
ATOM 716 N N . ASP A 1 87 ? -0.829 -8.401 -2.459 1.00 94.88 87 ASP A N 1
ATOM 717 C CA . ASP A 1 87 ? 0.197 -7.692 -3.222 1.00 94.88 87 ASP A CA 1
ATOM 718 C C . ASP A 1 87 ? 1.173 -8.639 -3.936 1.00 94.88 87 ASP A C 1
ATOM 720 O O . ASP A 1 87 ? 1.408 -8.472 -5.125 1.00 94.88 87 ASP A O 1
ATOM 724 N N . ILE A 1 88 ? 1.657 -9.699 -3.273 1.00 94.75 88 ILE A N 1
ATOM 725 C CA . ILE A 1 88 ? 2.622 -10.662 -3.844 1.00 94.75 88 ILE A CA 1
ATOM 726 C C . ILE A 1 88 ? 2.254 -11.123 -5.267 1.00 94.75 88 ILE A C 1
ATOM 728 O O . ILE A 1 88 ? 3.076 -10.972 -6.174 1.00 94.75 88 ILE A O 1
ATOM 732 N N . PRO A 1 89 ? 1.060 -11.700 -5.523 1.00 94.62 89 PRO A N 1
ATOM 733 C CA . PRO A 1 89 ? 0.725 -12.144 -6.871 1.00 94.62 89 PRO A CA 1
ATOM 734 C C . PRO A 1 89 ? 0.611 -10.978 -7.857 1.00 94.62 89 PRO A C 1
ATOM 736 O O . PRO A 1 89 ? 0.923 -11.161 -9.032 1.00 94.62 89 PRO A O 1
ATOM 739 N N . TYR A 1 90 ? 0.181 -9.798 -7.405 1.00 93.06 90 TYR A N 1
ATOM 740 C CA . TYR A 1 90 ? 0.081 -8.624 -8.259 1.00 93.06 90 TYR A CA 1
ATOM 741 C C . TYR A 1 90 ? 1.462 -8.083 -8.642 1.00 93.06 90 TYR A C 1
ATOM 743 O O . TYR A 1 90 ? 1.709 -7.928 -9.832 1.00 93.06 90 TYR A O 1
ATOM 751 N N . ASP A 1 91 ? 2.366 -7.873 -7.683 1.00 92.00 91 ASP A N 1
ATOM 752 C CA . ASP A 1 91 ? 3.710 -7.317 -7.899 1.00 92.00 91 ASP A CA 1
ATOM 753 C C . ASP A 1 91 ? 4.521 -8.211 -8.864 1.00 92.00 91 ASP A C 1
ATOM 755 O O . ASP A 1 91 ? 5.048 -7.758 -9.883 1.00 92.00 91 ASP A O 1
ATOM 759 N N . ILE A 1 92 ? 4.475 -9.536 -8.662 1.00 94.31 92 ILE A N 1
ATOM 760 C CA . ILE A 1 92 ? 5.139 -10.512 -9.548 1.00 94.31 92 ILE A CA 1
ATOM 761 C C . ILE A 1 92 ? 4.592 -10.456 -10.983 1.00 94.31 92 ILE A C 1
ATOM 763 O O . ILE A 1 92 ? 5.346 -10.561 -11.956 1.00 94.31 92 ILE A O 1
ATOM 767 N N . VAL A 1 93 ? 3.270 -10.358 -11.139 1.00 94.50 93 VAL A N 1
ATOM 768 C CA . VAL A 1 93 ? 2.622 -10.310 -12.458 1.00 94.50 93 VAL A CA 1
ATOM 769 C C . VAL A 1 93 ? 2.881 -8.963 -13.130 1.00 94.50 93 VAL A C 1
ATOM 771 O O . VAL A 1 93 ? 3.200 -8.920 -14.315 1.00 94.50 93 VAL A O 1
ATOM 774 N N . ALA A 1 94 ? 2.799 -7.876 -12.377 1.00 91.69 94 ALA A N 1
ATOM 775 C CA . ALA A 1 94 ? 2.976 -6.521 -12.861 1.00 91.69 94 ALA A CA 1
ATOM 776 C C . ALA A 1 94 ? 4.385 -6.288 -13.420 1.00 91.69 94 ALA A C 1
ATOM 778 O O . ALA A 1 94 ? 4.507 -5.756 -14.522 1.00 91.69 94 ALA A O 1
ATOM 779 N N . VAL A 1 95 ? 5.434 -6.771 -12.744 1.00 91.19 95 VAL A N 1
ATOM 780 C CA . VAL A 1 95 ? 6.808 -6.716 -13.274 1.00 91.19 95 VAL A CA 1
ATOM 781 C C . VAL A 1 95 ? 6.942 -7.543 -14.561 1.00 91.19 95 VAL A C 1
ATOM 783 O O . VAL A 1 95 ? 7.544 -7.085 -15.531 1.00 91.19 95 VAL A O 1
ATOM 786 N N . LYS A 1 96 ? 6.323 -8.734 -14.636 1.00 91.06 96 LYS A N 1
ATOM 787 C CA . LYS A 1 96 ? 6.338 -9.569 -15.858 1.00 91.06 96 LYS A CA 1
ATOM 788 C C . LYS A 1 96 ? 5.658 -8.908 -17.058 1.00 91.06 96 LYS A C 1
ATOM 790 O O . LYS A 1 96 ? 6.099 -9.118 -18.185 1.00 91.06 96 LYS A O 1
ATOM 795 N N . PHE A 1 97 ? 4.592 -8.145 -16.827 1.00 91.62 97 PHE A N 1
ATOM 796 C CA . PHE A 1 97 ? 3.876 -7.398 -17.866 1.00 91.62 97 PHE A CA 1
ATOM 797 C C . PHE A 1 97 ? 4.344 -5.945 -17.998 1.00 91.62 97 PHE A C 1
ATOM 799 O O . PHE A 1 97 ? 3.718 -5.169 -18.718 1.00 91.62 97 PHE A O 1
ATOM 806 N N . VAL A 1 98 ? 5.460 -5.585 -17.353 1.00 90.31 98 VAL A N 1
ATOM 807 C CA . VAL A 1 98 ? 6.094 -4.267 -17.467 1.00 90.31 98 VAL A CA 1
ATOM 808 C C . VAL A 1 98 ? 5.120 -3.148 -17.084 1.00 90.31 98 VAL A C 1
ATOM 810 O O . VAL A 1 98 ? 5.033 -2.126 -17.751 1.00 90.31 98 VAL A O 1
ATOM 813 N N . HIS A 1 99 ? 4.339 -3.329 -16.019 1.00 90.50 99 HIS A N 1
ATOM 814 C CA . HIS A 1 99 ? 3.593 -2.217 -15.420 1.00 90.50 99 HIS A CA 1
ATOM 815 C C . HIS A 1 99 ? 4.562 -1.234 -14.752 1.00 90.50 99 HIS A C 1
ATOM 817 O O . HIS A 1 99 ? 4.394 -0.021 -14.878 1.00 90.50 99 HIS A O 1
ATOM 823 N N . TRP A 1 100 ? 5.612 -1.766 -14.123 1.00 89.69 100 TRP A N 1
ATOM 824 C CA . TRP A 1 100 ? 6.807 -1.039 -13.712 1.00 89.69 100 TRP A CA 1
ATOM 825 C C . TRP A 1 100 ? 8.034 -1.954 -13.763 1.00 89.69 100 TRP A C 1
ATOM 827 O O . TRP A 1 100 ? 7.918 -3.180 -13.838 1.00 89.69 100 TRP A O 1
ATOM 837 N N . THR A 1 101 ? 9.216 -1.345 -13.726 1.00 89.69 101 THR A N 1
ATOM 838 C CA . THR A 1 101 ? 10.508 -2.038 -13.702 1.00 89.69 101 THR A CA 1
ATOM 839 C C . THR A 1 101 ? 11.424 -1.424 -12.659 1.00 89.69 101 THR A C 1
ATOM 841 O O . THR A 1 101 ? 11.587 -0.206 -12.632 1.00 89.69 101 THR A O 1
ATOM 844 N N . TRP A 1 102 ? 12.051 -2.266 -11.844 1.00 88.62 102 TRP A N 1
ATOM 845 C CA . TRP A 1 102 ? 13.034 -1.861 -10.840 1.00 88.62 102 TRP A CA 1
ATOM 846 C C . TRP A 1 102 ? 14.387 -1.531 -11.483 1.00 88.62 102 TRP A C 1
ATOM 848 O O . TRP A 1 102 ? 14.745 -2.109 -12.509 1.00 88.62 102 TRP A O 1
ATOM 858 N N . HIS A 1 103 ? 15.150 -0.617 -10.883 1.00 87.19 103 HIS A N 1
ATOM 859 C CA . HIS A 1 103 ? 16.498 -0.297 -11.354 1.00 87.19 103 HIS A CA 1
ATOM 860 C C . HIS A 1 103 ? 17.466 -1.449 -11.052 1.00 87.19 103 HIS A C 1
ATOM 862 O O . HIS A 1 103 ? 17.619 -1.846 -9.898 1.00 87.19 103 HIS A O 1
ATOM 868 N N . ASP A 1 104 ? 18.215 -1.912 -12.056 1.00 82.50 104 ASP A N 1
ATOM 869 C CA . ASP A 1 104 ? 19.234 -2.963 -11.877 1.00 82.50 104 ASP A CA 1
ATOM 870 C C . ASP A 1 104 ? 20.381 -2.551 -10.935 1.00 82.50 104 ASP A C 1
ATOM 872 O O . ASP A 1 104 ? 21.121 -3.397 -10.434 1.00 82.50 104 ASP A O 1
ATOM 876 N N . THR A 1 105 ? 20.535 -1.249 -10.686 1.00 83.56 105 THR A N 1
ATOM 877 C CA . THR A 1 105 ? 21.538 -0.689 -9.776 1.00 83.56 105 THR A CA 1
ATOM 878 C C . THR A 1 105 ? 21.039 -0.513 -8.340 1.00 83.56 105 THR A C 1
ATOM 880 O O . THR A 1 105 ? 21.850 -0.160 -7.486 1.00 83.56 105 THR A O 1
ATOM 883 N N . ASP A 1 106 ? 19.745 -0.716 -8.052 1.00 81.00 106 ASP A N 1
ATOM 884 C CA . ASP A 1 106 ? 19.215 -0.615 -6.684 1.00 81.00 106 ASP A CA 1
ATOM 885 C C . ASP A 1 106 ? 19.733 -1.798 -5.840 1.00 81.00 106 ASP A C 1
ATOM 887 O O . ASP A 1 106 ? 19.459 -2.951 -6.181 1.00 81.00 106 ASP A O 1
ATOM 891 N N . PRO A 1 107 ? 20.435 -1.566 -4.712 1.00 83.31 107 PRO A N 1
ATOM 892 C CA . PRO A 1 107 ? 20.872 -2.633 -3.815 1.00 83.31 107 PRO A CA 1
ATOM 893 C C . PRO A 1 107 ? 19.754 -3.587 -3.363 1.00 83.31 107 PRO A C 1
ATOM 895 O O . PRO A 1 107 ? 20.003 -4.771 -3.136 1.00 83.31 107 PRO A O 1
ATOM 898 N N . ASN A 1 108 ? 18.516 -3.100 -3.262 1.00 81.38 108 ASN A N 1
ATOM 899 C CA . ASN A 1 108 ? 17.357 -3.899 -2.876 1.00 81.38 108 ASN A CA 1
ATOM 900 C C . ASN A 1 108 ? 17.018 -4.977 -3.911 1.00 81.38 108 ASN A C 1
ATOM 902 O O . ASN A 1 108 ? 16.411 -5.986 -3.562 1.00 81.38 108 ASN A O 1
ATOM 906 N N . ILE A 1 109 ? 17.418 -4.801 -5.175 1.00 83.56 109 ILE A N 1
ATOM 907 C CA . ILE A 1 109 ? 17.149 -5.778 -6.229 1.00 83.56 109 ILE A CA 1
ATOM 908 C C . ILE A 1 109 ? 18.035 -7.022 -6.098 1.00 83.56 109 ILE A C 1
ATOM 910 O O . ILE A 1 109 ? 17.707 -8.053 -6.682 1.00 83.56 109 ILE A O 1
ATOM 914 N N . TYR A 1 110 ? 19.150 -6.977 -5.360 1.00 84.31 110 TYR A N 1
ATOM 915 C CA . TYR A 1 110 ? 20.016 -8.153 -5.204 1.00 84.31 110 TYR A CA 1
ATOM 916 C C . TYR A 1 110 ? 19.339 -9.271 -4.407 1.00 84.31 110 TYR A C 1
ATOM 918 O O . TYR A 1 110 ? 19.541 -10.443 -4.727 1.00 84.31 110 TYR A O 1
ATOM 926 N N . ASP A 1 111 ? 18.504 -8.920 -3.427 1.00 86.94 111 ASP A N 1
ATOM 927 C CA . ASP A 1 111 ? 17.679 -9.871 -2.685 1.00 86.94 111 ASP A CA 1
ATOM 928 C C . ASP A 1 111 ? 16.207 -9.727 -3.094 1.00 86.94 111 ASP A C 1
ATOM 930 O O . ASP A 1 111 ? 15.481 -8.830 -2.653 1.00 86.94 111 ASP A O 1
ATOM 934 N N . ARG A 1 112 ? 15.774 -10.607 -4.003 1.00 89.25 112 ARG A N 1
ATOM 935 C CA . ARG A 1 112 ? 14.477 -10.501 -4.676 1.00 89.25 112 ARG A CA 1
ATOM 936 C C . ARG A 1 112 ? 13.765 -11.833 -4.847 1.00 89.25 112 ARG A C 1
ATOM 938 O O . ARG A 1 112 ? 14.377 -12.874 -5.086 1.00 89.25 112 ARG A O 1
ATOM 945 N N . HIS A 1 113 ? 12.441 -11.767 -4.841 1.00 90.38 113 HIS A N 1
ATOM 946 C CA . HIS A 1 113 ? 11.541 -12.872 -5.130 1.00 90.38 113 HIS A CA 1
ATOM 947 C C . HIS A 1 113 ? 10.825 -12.616 -6.463 1.00 90.38 113 HIS A C 1
ATOM 949 O O . HIS A 1 113 ? 10.039 -11.684 -6.575 1.00 90.38 113 HIS A O 1
ATOM 955 N N . TYR A 1 114 ? 11.110 -13.421 -7.494 1.00 90.25 114 TYR A N 1
ATOM 956 C CA . TYR A 1 114 ? 10.537 -13.272 -8.847 1.00 90.25 114 TYR A CA 1
ATOM 957 C C . TYR A 1 114 ? 10.644 -11.855 -9.444 1.00 90.25 114 TYR A C 1
ATOM 959 O O . TYR A 1 114 ? 9.672 -11.338 -9.983 1.00 90.25 114 TYR A O 1
ATOM 967 N N . TRP A 1 115 ? 11.836 -11.253 -9.395 1.00 87.12 115 TRP A N 1
ATOM 968 C CA . TRP A 1 115 ? 12.097 -9.888 -9.892 1.00 87.12 115 TRP A CA 1
ATOM 969 C C . TRP A 1 115 ? 11.510 -8.746 -9.051 1.00 87.12 115 TRP A C 1
ATOM 971 O O . TRP A 1 115 ? 11.661 -7.588 -9.423 1.00 87.12 115 TRP A O 1
ATOM 981 N N . VAL A 1 116 ? 10.944 -9.065 -7.886 1.00 90.56 116 VAL A N 1
ATOM 982 C CA . VAL A 1 116 ? 10.430 -8.094 -6.916 1.00 90.56 116 VAL A CA 1
ATOM 983 C C . VAL A 1 116 ? 11.329 -8.064 -5.670 1.00 90.56 116 VAL A C 1
ATOM 985 O O . VAL A 1 116 ? 11.532 -9.117 -5.054 1.00 90.56 116 VAL A O 1
ATOM 988 N N . PRO A 1 117 ? 11.876 -6.905 -5.267 1.00 92.06 117 PRO A N 1
ATOM 989 C CA . PRO A 1 117 ? 12.635 -6.758 -4.024 1.00 92.06 117 PRO A CA 1
ATOM 990 C C . PRO A 1 117 ? 11.799 -7.088 -2.781 1.00 92.06 117 PRO A C 1
ATOM 992 O O . PRO A 1 117 ? 10.658 -6.641 -2.668 1.00 92.06 117 PRO A O 1
ATOM 995 N N . TRP A 1 118 ? 12.377 -7.764 -1.782 1.00 90.56 118 TRP A N 1
ATOM 996 C CA . TRP A 1 118 ? 11.665 -8.019 -0.513 1.00 90.56 118 TRP A CA 1
ATOM 997 C C . TRP A 1 118 ? 11.224 -6.739 0.203 1.00 90.56 118 TRP A C 1
ATOM 999 O O . TRP A 1 118 ? 10.186 -6.721 0.870 1.00 90.56 118 TRP A O 1
ATOM 1009 N N . ASN A 1 119 ? 11.978 -5.652 0.024 1.00 89.44 119 ASN A N 1
ATOM 1010 C CA . ASN A 1 119 ? 11.631 -4.343 0.568 1.00 89.44 119 ASN A CA 1
ATOM 1011 C C . ASN A 1 119 ? 10.287 -3.807 0.051 1.00 89.44 119 ASN A C 1
ATOM 1013 O O . ASN A 1 119 ? 9.622 -3.108 0.813 1.00 89.44 119 ASN A O 1
ATOM 1017 N N . SER A 1 120 ? 9.836 -4.187 -1.154 1.00 90.31 120 SER A N 1
ATOM 1018 C CA . SER A 1 120 ? 8.490 -3.838 -1.650 1.00 90.31 120 SER A CA 1
ATOM 1019 C C . SER A 1 120 ? 7.400 -4.396 -0.726 1.00 90.31 120 SER A C 1
ATOM 1021 O O . SER A 1 120 ? 6.491 -3.683 -0.296 1.00 90.31 120 SER A O 1
ATOM 1023 N N . TYR A 1 121 ? 7.534 -5.655 -0.303 1.00 93.56 121 TYR A N 1
ATOM 1024 C CA . TYR A 1 121 ? 6.558 -6.291 0.582 1.00 93.56 121 TYR A CA 1
ATOM 1025 C C . TYR A 1 121 ? 6.601 -5.712 2.000 1.00 93.56 121 TYR A C 1
ATOM 1027 O O . TYR A 1 121 ? 5.558 -5.499 2.624 1.00 93.56 121 TYR A O 1
ATOM 1035 N N . TYR A 1 122 ? 7.796 -5.416 2.523 1.00 92.75 122 TYR A N 1
ATOM 1036 C CA . TYR A 1 122 ? 7.920 -4.742 3.818 1.00 92.75 122 TYR A CA 1
ATOM 1037 C C . TYR A 1 122 ? 7.317 -3.338 3.784 1.00 92.75 122 TYR A C 1
ATOM 1039 O O . TYR A 1 122 ? 6.641 -2.945 4.739 1.00 92.75 122 TYR A O 1
ATOM 1047 N N . PHE A 1 123 ? 7.495 -2.612 2.680 1.00 90.81 123 PHE A N 1
ATOM 1048 C CA . PHE A 1 123 ? 6.862 -1.322 2.451 1.00 90.81 123 PHE A CA 1
ATOM 1049 C C . PHE A 1 123 ? 5.335 -1.449 2.520 1.00 90.81 123 PHE A C 1
ATOM 1051 O O . PHE A 1 123 ? 4.714 -0.852 3.400 1.00 90.81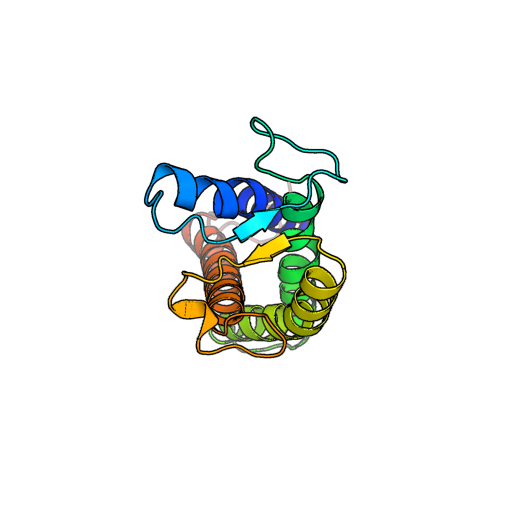 123 PHE A O 1
ATOM 1058 N N . HIS A 1 124 ? 4.726 -2.309 1.701 1.00 94.00 124 HIS A N 1
ATOM 1059 C CA . HIS A 1 124 ? 3.273 -2.505 1.712 1.00 94.00 124 HIS A CA 1
ATOM 1060 C C . HIS A 1 124 ? 2.741 -2.938 3.084 1.00 94.00 124 HIS A C 1
ATOM 1062 O O . HIS A 1 124 ? 1.734 -2.403 3.552 1.00 94.00 124 HIS A O 1
ATOM 1068 N N . SER A 1 125 ? 3.439 -3.843 3.777 1.00 96.44 125 SER A N 1
ATOM 1069 C CA . SER A 1 125 ? 3.056 -4.286 5.123 1.00 96.44 125 SER A CA 1
ATOM 1070 C C . SER A 1 125 ? 3.058 -3.137 6.134 1.00 96.44 125 SER A C 1
ATOM 1072 O O . SER A 1 125 ? 2.067 -2.901 6.831 1.00 96.44 125 SER A O 1
ATOM 1074 N N . THR A 1 126 ? 4.170 -2.400 6.212 1.00 95.50 126 THR A N 1
ATOM 1075 C CA . THR A 1 126 ? 4.378 -1.344 7.212 1.00 95.50 126 THR A CA 1
ATOM 1076 C C . THR A 1 126 ? 3.490 -0.130 6.958 1.00 95.50 126 THR A C 1
ATOM 1078 O O . THR A 1 126 ? 2.902 0.401 7.906 1.00 95.50 126 THR A O 1
ATOM 1081 N N . PHE A 1 127 ? 3.308 0.280 5.701 1.00 94.19 127 PHE A N 1
ATOM 1082 C CA . PHE A 1 127 ? 2.420 1.387 5.349 1.00 94.19 127 PHE A CA 1
ATOM 1083 C C . PHE A 1 127 ? 0.947 1.036 5.542 1.00 94.19 127 PHE A C 1
ATOM 1085 O O . PHE A 1 127 ? 0.216 1.823 6.140 1.00 94.19 127 PHE A O 1
ATOM 1092 N N . ALA A 1 128 ? 0.504 -0.160 5.148 1.00 97.12 128 ALA A N 1
ATOM 1093 C CA . ALA A 1 128 ? -0.875 -0.578 5.384 1.00 97.12 128 ALA A CA 1
ATOM 1094 C C . ALA A 1 128 ? -1.191 -0.703 6.883 1.00 97.12 128 ALA A C 1
ATOM 1096 O O . ALA A 1 128 ? -2.226 -0.209 7.346 1.00 97.12 128 ALA A O 1
ATOM 1097 N N . ALA A 1 129 ? -0.283 -1.306 7.660 1.00 97.62 129 ALA A N 1
ATOM 1098 C CA . ALA A 1 129 ? -0.440 -1.428 9.105 1.00 97.62 129 ALA A CA 1
ATOM 1099 C C . ALA A 1 129 ? -0.462 -0.055 9.792 1.00 97.62 129 ALA A C 1
ATOM 1101 O O . ALA A 1 129 ? -1.359 0.221 10.592 1.00 97.62 129 ALA A O 1
ATOM 1102 N N . SER A 1 130 ? 0.486 0.827 9.465 1.00 96.75 130 SER A N 1
ATOM 1103 C CA . SER A 1 130 ? 0.560 2.167 10.057 1.00 96.75 130 SER A CA 1
ATOM 1104 C C . SER A 1 130 ? -0.636 3.035 9.664 1.00 96.75 130 SER A C 1
ATOM 1106 O O . SER A 1 130 ? -1.263 3.624 10.545 1.00 96.75 130 SER A O 1
ATOM 1108 N N . LEU A 1 131 ? -1.029 3.056 8.387 1.00 96.31 131 LEU A N 1
ATOM 1109 C CA . LEU A 1 131 ? -2.197 3.798 7.908 1.00 96.31 131 LEU A CA 1
ATOM 1110 C C . LEU A 1 131 ? -3.469 3.361 8.640 1.00 96.31 131 LEU A C 1
ATOM 1112 O O . LEU A 1 131 ? -4.214 4.204 9.145 1.00 96.31 131 LEU A O 1
ATOM 1116 N N . TYR A 1 132 ? -3.707 2.049 8.748 1.00 96.88 132 TYR A N 1
ATOM 1117 C CA . TYR A 1 132 ? -4.870 1.537 9.469 1.00 96.88 132 TYR A CA 1
ATOM 1118 C C . TYR A 1 132 ? -4.800 1.862 10.966 1.00 96.88 132 TYR A C 1
ATOM 1120 O O . TYR A 1 132 ? -5.794 2.314 11.539 1.00 96.88 132 TYR A O 1
ATOM 1128 N N . PHE A 1 133 ? -3.630 1.707 11.597 1.00 96.50 133 PHE A N 1
ATOM 1129 C CA . PHE A 1 133 ? -3.420 2.057 13.003 1.00 96.50 133 PHE A CA 1
ATOM 1130 C C . PHE A 1 133 ? -3.733 3.531 13.284 1.00 96.50 133 PHE A C 1
ATOM 1132 O O . PHE A 1 133 ? -4.488 3.837 14.213 1.00 96.50 133 PHE A O 1
ATOM 1139 N N . PHE A 1 134 ? -3.193 4.451 12.483 1.00 95.50 134 PHE A N 1
ATOM 1140 C CA . PHE A 1 134 ? -3.458 5.878 12.641 1.00 95.50 134 PHE A CA 1
ATOM 1141 C C . PHE A 1 134 ? -4.918 6.211 12.353 1.00 95.50 134 PHE A C 1
ATOM 1143 O O . PHE A 1 134 ? -5.512 7.009 13.077 1.00 95.50 134 PHE A O 1
ATOM 1150 N N . PHE A 1 135 ? -5.545 5.564 11.373 1.00 94.06 135 PHE A N 1
ATOM 1151 C CA . PHE A 1 135 ? -6.962 5.759 11.088 1.00 94.06 135 PHE A CA 1
ATOM 1152 C C . PHE A 1 135 ? -7.867 5.371 12.271 1.00 94.06 135 PHE A C 1
ATOM 1154 O O . PHE A 1 135 ? -8.734 6.145 12.681 1.00 94.06 135 PHE A O 1
ATOM 1161 N N . ILE A 1 136 ? -7.663 4.197 12.876 1.00 92.19 136 ILE A N 1
ATOM 1162 C CA . ILE A 1 136 ? -8.478 3.777 14.028 1.00 92.19 136 ILE A CA 1
ATOM 1163 C C . ILE A 1 136 ? -8.150 4.582 15.296 1.00 92.19 136 ILE A C 1
ATOM 1165 O O . ILE A 1 136 ? -9.045 4.850 16.105 1.00 92.19 136 ILE A O 1
ATOM 1169 N N . SER A 1 137 ? -6.890 4.991 15.463 1.00 92.19 137 SER A N 1
ATOM 1170 C CA . SER A 1 137 ? -6.422 5.728 16.642 1.00 92.19 137 SER A CA 1
ATOM 1171 C C . SER A 1 137 ? -6.841 7.193 16.605 1.00 92.19 137 SER A C 1
ATOM 1173 O O . SER A 1 137 ? -7.373 7.691 17.593 1.00 92.19 137 SER A O 1
ATOM 1175 N N . SER A 1 138 ? -6.714 7.860 15.456 1.00 90.81 138 SER A N 1
ATOM 1176 C CA . SER A 1 138 ? -7.174 9.241 15.251 1.00 90.81 138 SER A CA 1
ATOM 1177 C C . SER A 1 138 ? -8.653 9.392 15.581 1.00 90.81 138 SER A C 1
ATOM 1179 O O . SER A 1 138 ? -9.025 10.300 16.318 1.00 90.81 138 SER A O 1
ATOM 1181 N N . ARG A 1 139 ? -9.499 8.444 15.159 1.00 82.81 139 ARG A N 1
ATOM 1182 C CA . ARG A 1 139 ? -10.907 8.438 15.560 1.00 82.81 139 ARG A CA 1
ATOM 1183 C C . ARG A 1 139 ? -11.056 8.371 17.079 1.00 82.81 139 ARG A C 1
ATOM 1185 O O . ARG A 1 139 ? -11.858 9.116 17.631 1.00 82.81 139 ARG A O 1
ATOM 1192 N N . LYS A 1 140 ? -10.314 7.493 17.756 1.00 82.31 140 LYS A N 1
ATOM 1193 C CA . LYS A 1 140 ? -10.367 7.360 19.221 1.00 82.31 140 LYS A CA 1
ATOM 1194 C C . LYS A 1 140 ? -9.906 8.635 19.936 1.00 82.31 140 LYS A C 1
ATOM 1196 O O . LYS A 1 140 ? -10.445 8.947 20.991 1.00 82.31 140 LYS A O 1
ATOM 1201 N N . TRP A 1 141 ? -8.912 9.331 19.390 1.00 86.50 141 TRP A N 1
ATOM 1202 C CA . TRP A 1 141 ? -8.328 10.529 19.995 1.00 86.50 141 TRP A CA 1
ATOM 1203 C C . TRP A 1 141 ? -9.147 11.792 19.743 1.00 86.50 141 TRP A C 1
ATOM 1205 O O . TRP A 1 141 ? -9.263 12.623 20.636 1.00 86.50 141 TRP A O 1
ATOM 1215 N N . LEU A 1 142 ? -9.713 11.928 18.544 1.00 85.12 142 LEU A N 1
ATOM 1216 C CA . LEU A 1 142 ? -10.359 13.159 18.088 1.00 85.12 142 LEU A CA 1
ATOM 1217 C C . LEU A 1 142 ? -11.883 13.129 18.218 1.00 85.12 142 LEU A C 1
ATOM 1219 O O . LEU A 1 142 ? -12.505 14.188 18.242 1.00 85.12 142 LEU A O 1
ATOM 1223 N N . SER A 1 143 ? -12.509 11.948 18.289 1.00 79.38 143 SER A N 1
ATOM 1224 C CA . SER A 1 143 ? -13.968 11.887 18.427 1.00 79.38 143 SER A CA 1
ATOM 1225 C C . SER A 1 143 ? -14.383 12.337 19.829 1.00 79.38 143 SER A C 1
ATOM 1227 O O . SER A 1 143 ? -13.887 11.775 20.813 1.00 79.38 143 SER A O 1
ATOM 1229 N N . PRO A 1 144 ? -15.344 13.272 19.949 1.00 74.81 144 PRO A N 1
ATOM 1230 C CA . PRO A 1 144 ? -16.001 13.544 21.217 1.00 74.81 144 PRO A CA 1
ATOM 1231 C C . PRO A 1 144 ? -16.570 12.247 21.801 1.00 74.81 144 PRO A C 1
ATOM 1233 O O . PRO A 1 144 ? -17.003 11.356 21.065 1.00 74.81 144 PRO A O 1
ATOM 1236 N N . LYS A 1 145 ? -16.605 12.131 23.133 1.00 70.88 145 LYS A N 1
ATOM 1237 C CA . LYS A 1 145 ? -17.301 11.030 23.821 1.00 70.88 145 LYS A CA 1
ATOM 1238 C C . LYS A 1 145 ? -18.818 11.249 23.759 1.00 70.88 145 LYS A C 1
ATOM 1240 O O . LYS A 1 145 ? -19.473 11.371 24.788 1.00 70.88 145 LYS A O 1
ATOM 1245 N N . THR A 1 146 ? -19.374 11.362 22.559 1.00 66.81 146 THR A N 1
ATOM 1246 C CA . THR A 1 146 ? -20.812 11.490 22.351 1.00 66.81 146 THR A CA 1
ATOM 1247 C C . THR A 1 146 ? -21.467 10.109 22.419 1.00 66.81 146 THR A C 1
ATOM 1249 O O . THR A 1 146 ? -20.949 9.147 21.841 1.00 66.81 146 THR A O 1
ATOM 1252 N N . PRO A 1 147 ? -22.608 9.975 23.118 1.00 66.50 147 PRO A N 1
ATOM 1253 C CA . PRO A 1 147 ? -23.432 8.776 23.069 1.00 66.50 147 PRO A CA 1
ATOM 1254 C C . PRO A 1 147 ? -23.732 8.378 21.619 1.00 66.50 147 PRO A C 1
ATOM 1256 O O . PRO A 1 147 ? -24.024 9.234 20.784 1.00 66.50 147 PRO A O 1
ATOM 1259 N N . GLN A 1 148 ? -23.693 7.074 21.322 1.00 55.09 148 GLN A N 1
ATOM 1260 C CA . GLN A 1 148 ? -23.774 6.525 19.956 1.00 55.09 148 GLN A CA 1
ATOM 1261 C C . GLN A 1 148 ? -24.968 7.027 19.123 1.00 55.09 148 GLN A C 1
ATOM 1263 O O . GLN A 1 148 ? -24.900 7.026 17.898 1.00 55.09 148 GLN A O 1
ATOM 1268 N N . TRP A 1 149 ? -26.043 7.457 19.790 1.00 60.09 149 TRP A N 1
ATOM 1269 C CA . TRP A 1 149 ? -27.288 7.922 19.180 1.00 60.09 149 TRP A CA 1
ATOM 1270 C C . TRP A 1 149 ? -27.335 9.435 18.917 1.00 60.09 149 TRP A C 1
ATOM 1272 O O . TRP A 1 149 ? -28.144 9.867 18.111 1.00 60.09 149 TRP A O 1
ATOM 1282 N N . GLN A 1 150 ? -26.463 10.230 19.545 1.00 60.03 150 GLN A N 1
ATOM 1283 C CA . GLN A 1 150 ? -26.330 11.674 19.282 1.00 60.03 150 GLN A CA 1
ATOM 1284 C C . GLN A 1 150 ? -25.305 11.982 18.183 1.00 60.03 150 GLN A C 1
ATOM 1286 O O . GLN A 1 150 ? -25.277 13.079 17.650 1.00 60.03 150 GLN A O 1
ATOM 1291 N N . ALA A 1 151 ? -24.448 11.023 17.829 1.00 58.75 151 ALA A N 1
ATOM 1292 C CA . ALA A 1 151 ? -23.427 11.208 16.795 1.00 58.75 151 ALA A CA 1
ATOM 1293 C C . ALA A 1 151 ? -23.958 11.040 15.355 1.00 58.75 151 ALA A C 1
ATOM 1295 O O . ALA A 1 151 ? -23.189 11.180 14.407 1.00 58.75 151 ALA A O 1
ATOM 1296 N N . ALA A 1 152 ? -25.232 10.669 15.194 1.00 53.50 152 ALA A N 1
ATOM 1297 C CA . ALA A 1 152 ? -25.876 10.407 13.904 1.00 53.50 152 ALA A CA 1
ATOM 1298 C C . ALA A 1 152 ? -26.999 11.406 13.561 1.00 53.50 152 ALA A C 1
ATOM 1300 O O . ALA A 1 152 ? -27.634 11.239 12.521 1.00 53.50 152 ALA A O 1
ATOM 1301 N N . SER A 1 153 ? -27.249 12.390 14.435 1.00 43.16 153 SER A N 1
ATOM 1302 C CA . SER A 1 153 ? -28.185 13.503 14.229 1.00 43.16 153 SER A CA 1
ATOM 1303 C C . SER A 1 153 ? -27.482 14.721 13.657 1.00 43.16 153 SER A C 1
ATOM 1305 O O . SER A 1 153 ? -26.399 15.035 14.203 1.00 43.16 153 SER A O 1
#

Secondary structure (DSSP, 8-state):
-THHHHHHHHHHHHHHHHHHHHHHH-GGG--EEE-TTS-EETTTTEEHHHHHHHIIIIIHHHHHHTTTT--TTTHHHHHHHHHHHHHHHHHHHHHHTTSEEE-TT-GGGGSEETTEEHHHHHHHHHHHHHHHHHHHHHHHHHS----TTTTT-

Foldseek 3Di:
DPLLVVLLVLQLVCLVCVQVVCCVPPVVPNFKAFDQPADDDDVSRRHPVSSVLSSVQLSVQLVVLVVVPDDPVCSLQSSLVSSLVVVVVVVLVCCVVPRMAGDPPDPQQVCDDNRHGPVVSVVSSVCSSVSVVCSVVVCVVPPDPDDPVVVVD

pLDDT: mean 87.9, std 10.14, range [43.16, 98.12]

Organism: NCBI:txid348720